Protein AF-X0UA47-F1 (afdb_monomer_lite)

Foldseek 3Di:
DPDPPDPPPPPQPDDDPLSVLLVVLVCCVPPVVVPCVVVLVVLVPDPVSVVVVVVVVVSSVCSNCVVVVPPPDD

Sequence (74 aa):
FEFEEIGGNEELGYKRPGDLHDSYAKFYWDVVSPYIQEALRYLRVTQDGKQWIANLYANVFGAEHGCHIYRTCS

pLDDT: mean 73.85, std 21.53, range [34.03, 97.88]

Organism: NCBI:txid412755

InterPro domains:
  IPR054649 Npun_R2479-like [PF28239] (1-65)

Structure (mmCIF, N/CA/C/O backbone):
data_AF-X0UA47-F1
#
_entry.id   AF-X0UA47-F1
#
loop_
_atom_site.group_PDB
_atom_site.id
_atom_site.type_symbol
_atom_site.label_atom_id
_atom_site.label_alt_id
_atom_site.label_comp_id
_atom_site.label_asym_id
_atom_site.label_entity_id
_atom_site.label_seq_id
_atom_site.pdbx_PDB_ins_code
_atom_site.Cartn_x
_atom_site.Cartn_y
_atom_site.Cartn_z
_atom_site.occupancy
_atom_site.B_iso_or_equiv
_atom_site.auth_seq_id
_atom_site.auth_comp_id
_atom_site.auth_asym_id
_atom_site.auth_atom_id
_atom_site.pdbx_PDB_model_num
ATOM 1 N N . PHE A 1 1 ? 22.478 -12.875 1.330 1.00 54.16 1 PHE A N 1
ATOM 2 C CA . PHE A 1 1 ? 21.575 -14.029 1.440 1.00 54.16 1 PHE A CA 1
ATOM 3 C C . PHE A 1 1 ? 20.186 -13.481 1.721 1.00 54.16 1 PHE A C 1
ATOM 5 O O . PHE A 1 1 ? 19.908 -13.234 2.880 1.00 54.16 1 PHE A O 1
ATOM 12 N N . GLU A 1 2 ? 19.406 -13.169 0.675 1.00 40.03 2 GLU A N 1
ATOM 13 C CA . GLU A 1 2 ? 17.940 -12.962 0.765 1.00 40.03 2 GLU A CA 1
ATOM 14 C C . GLU A 1 2 ? 17.267 -12.813 -0.622 1.00 40.03 2 GLU A C 1
ATOM 16 O O . GLU A 1 2 ? 16.363 -12.014 -0.767 1.00 40.03 2 GLU A O 1
ATOM 21 N N . PHE A 1 3 ? 17.697 -13.514 -1.680 1.00 48.53 3 PHE A N 1
ATOM 22 C CA . PHE A 1 3 ? 16.958 -13.506 -2.966 1.00 48.53 3 PHE A CA 1
ATOM 23 C C . PHE A 1 3 ? 17.130 -14.830 -3.727 1.00 48.53 3 PHE A C 1
ATOM 25 O O . PHE A 1 3 ? 17.340 -14.855 -4.934 1.00 48.53 3 PHE A O 1
ATOM 32 N N . GLU A 1 4 ? 17.054 -15.946 -3.003 1.00 45.44 4 GLU A N 1
ATOM 33 C CA . GLU A 1 4 ? 17.092 -17.303 -3.566 1.00 45.44 4 GLU A CA 1
ATOM 34 C C . GLU A 1 4 ? 15.805 -18.073 -3.241 1.00 45.44 4 GLU A C 1
ATOM 36 O O . GLU A 1 4 ? 15.867 -19.226 -2.841 1.00 45.44 4 GLU A O 1
ATOM 41 N N . GLU A 1 5 ? 14.617 -17.469 -3.370 1.00 47.78 5 GLU A N 1
ATOM 42 C CA . GLU A 1 5 ? 13.395 -18.296 -3.310 1.00 47.78 5 GLU A CA 1
ATOM 43 C C . GLU A 1 5 ? 12.140 -17.739 -3.990 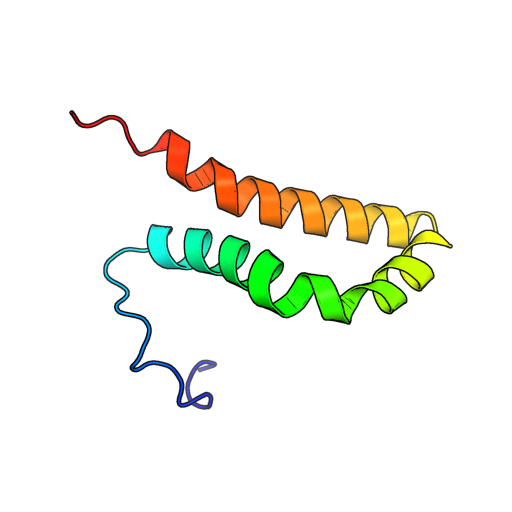1.00 47.78 5 GLU A C 1
ATOM 45 O O . GLU A 1 5 ? 11.031 -18.100 -3.617 1.00 47.78 5 GLU A O 1
ATOM 50 N N . ILE A 1 6 ? 12.254 -16.900 -5.023 1.00 48.03 6 ILE A N 1
ATOM 51 C CA . ILE A 1 6 ? 11.085 -16.645 -5.879 1.00 48.03 6 ILE A CA 1
ATOM 52 C C . ILE A 1 6 ? 11.506 -16.782 -7.336 1.00 48.03 6 ILE A C 1
ATOM 54 O O . ILE A 1 6 ? 12.041 -15.860 -7.950 1.00 48.03 6 ILE A O 1
ATOM 58 N N . GLY A 1 7 ? 11.270 -17.981 -7.873 1.00 43.53 7 GLY A N 1
ATOM 59 C CA . GLY A 1 7 ? 11.377 -18.330 -9.289 1.00 43.53 7 GLY A CA 1
ATOM 60 C C . GLY A 1 7 ? 10.358 -17.574 -10.143 1.00 43.53 7 GLY A C 1
ATOM 61 O O . GLY A 1 7 ? 9.420 -18.161 -10.668 1.00 43.53 7 GLY A O 1
ATOM 62 N N . GLY A 1 8 ? 10.551 -16.261 -10.259 1.00 43.03 8 GLY A N 1
ATOM 63 C CA . GLY A 1 8 ? 9.842 -15.355 -11.165 1.00 43.03 8 GLY A CA 1
ATOM 64 C C . GLY A 1 8 ? 10.790 -14.374 -11.863 1.00 43.03 8 GLY A C 1
ATOM 65 O O . GLY A 1 8 ? 10.350 -13.357 -12.386 1.00 43.03 8 GLY A O 1
ATOM 66 N N . ASN A 1 9 ? 12.100 -14.641 -11.842 1.00 43.09 9 ASN A N 1
ATOM 67 C CA . ASN A 1 9 ? 13.119 -13.700 -12.314 1.00 43.09 9 ASN A CA 1
ATOM 68 C C . ASN A 1 9 ? 13.422 -13.799 -13.825 1.00 43.09 9 ASN A C 1
ATOM 70 O O . ASN A 1 9 ? 14.343 -13.143 -14.298 1.00 43.09 9 ASN A O 1
ATOM 74 N N . GLU A 1 10 ? 12.676 -14.604 -14.591 1.00 44.62 10 GLU A N 1
ATOM 75 C CA . GLU A 1 10 ? 12.932 -14.799 -16.031 1.00 44.62 10 GLU A CA 1
ATOM 76 C C . GLU A 1 10 ? 12.035 -13.963 -16.963 1.00 44.62 10 GLU A C 1
ATOM 78 O O . GLU A 1 10 ? 12.344 -13.860 -18.147 1.00 44.62 10 GLU A O 1
ATOM 83 N N . GLU A 1 11 ? 10.988 -13.288 -16.466 1.00 45.94 11 GLU A N 1
ATOM 84 C CA . GLU A 1 11 ? 10.113 -12.445 -17.315 1.00 45.94 11 GLU A CA 1
ATOM 85 C C . GLU A 1 11 ? 10.394 -10.935 -17.209 1.00 45.94 11 GLU A C 1
ATOM 87 O O . GLU A 1 11 ? 9.796 -10.117 -17.906 1.00 45.94 11 GLU A O 1
ATOM 92 N N . LEU A 1 12 ? 11.338 -10.523 -16.366 1.00 48.50 12 LEU A N 1
ATOM 93 C CA . LEU A 1 12 ? 11.591 -9.107 -16.138 1.00 48.50 12 LEU A CA 1
ATOM 94 C C . LEU A 1 12 ? 13.019 -8.779 -16.577 1.00 48.50 12 LEU A C 1
ATOM 96 O O . LEU A 1 12 ? 13.985 -8.917 -15.835 1.00 48.50 12 LEU A O 1
ATOM 100 N N . GLY A 1 13 ? 13.151 -8.414 -17.854 1.00 45.50 13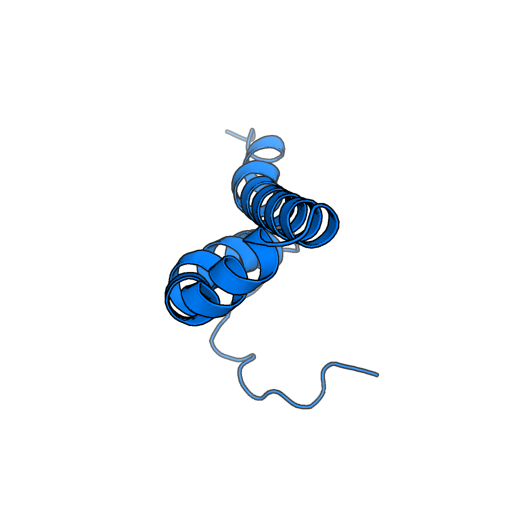 GLY A N 1
ATOM 101 C CA . GLY A 1 13 ? 14.413 -8.088 -18.522 1.00 45.50 13 GLY A CA 1
ATOM 102 C C . GLY A 1 13 ? 15.083 -6.820 -17.983 1.00 45.50 13 GLY A C 1
ATOM 103 O O . GLY A 1 13 ? 15.150 -5.803 -18.671 1.00 45.50 13 GLY A O 1
ATOM 104 N N . TYR A 1 14 ? 15.594 -6.877 -16.757 1.00 50.38 14 TYR A N 1
ATOM 105 C CA . TYR A 1 14 ? 16.181 -5.742 -16.057 1.00 50.38 14 TYR A CA 1
ATOM 106 C C . TYR A 1 14 ? 17.601 -5.440 -16.547 1.00 50.38 14 TYR A C 1
ATOM 108 O O . TYR A 1 14 ? 18.503 -6.271 -16.433 1.00 50.38 14 TYR A O 1
ATOM 116 N N . LYS A 1 15 ? 17.823 -4.227 -17.075 1.00 51.75 15 LYS A N 1
ATOM 117 C CA . LYS A 1 15 ? 19.154 -3.748 -17.497 1.00 51.75 15 LYS A CA 1
ATOM 118 C C . LYS A 1 15 ? 19.655 -2.551 -16.688 1.00 51.75 15 LYS A C 1
ATOM 120 O O . LYS A 1 15 ? 20.851 -2.265 -16.754 1.00 51.75 15 LYS A O 1
ATOM 125 N N . ARG A 1 16 ? 18.800 -1.838 -15.938 1.00 51.97 16 ARG A N 1
ATOM 126 C CA . ARG A 1 16 ? 19.200 -0.666 -15.139 1.00 51.97 16 ARG A CA 1
ATOM 127 C C . ARG A 1 16 ? 18.500 -0.604 -13.773 1.00 51.97 16 ARG A C 1
ATOM 129 O O . ARG A 1 16 ? 17.348 -1.005 -13.665 1.00 51.97 16 ARG A O 1
ATOM 136 N N . PRO A 1 17 ? 19.144 -0.019 -12.744 1.00 53.22 17 PRO A N 1
ATOM 137 C CA . PRO A 1 17 ? 18.549 0.147 -11.411 1.00 53.22 17 PRO A CA 1
ATOM 138 C C . PRO A 1 17 ? 17.266 1.000 -11.397 1.00 53.22 17 PRO A C 1
ATOM 140 O O . PRO A 1 17 ? 16.448 0.841 -10.499 1.00 53.22 17 PRO A O 1
ATOM 143 N N . GLY A 1 18 ? 17.052 1.861 -12.401 1.00 54.56 18 GLY A N 1
ATOM 144 C CA . GLY A 1 18 ? 15.798 2.608 -12.571 1.00 54.56 18 GLY A CA 1
ATOM 145 C C . GLY A 1 18 ? 14.608 1.743 -13.004 1.00 54.56 18 GLY A C 1
ATOM 146 O O . GLY A 1 18 ? 13.486 2.026 -12.597 1.00 54.56 18 GLY A O 1
ATOM 147 N N . ASP A 1 19 ? 14.849 0.645 -13.732 1.00 58.47 19 ASP A N 1
ATOM 148 C CA . ASP A 1 19 ? 13.783 -0.258 -14.190 1.00 58.47 19 ASP A CA 1
ATOM 149 C C . ASP A 1 19 ? 13.102 -0.962 -13.003 1.00 58.47 19 ASP A C 1
ATOM 151 O O . ASP A 1 19 ? 11.909 -1.243 -13.055 1.00 58.47 19 ASP A O 1
ATOM 155 N N . LEU A 1 20 ? 13.838 -1.214 -11.913 1.00 62.94 20 LEU A N 1
ATOM 156 C CA . LEU A 1 20 ? 13.303 -1.802 -10.680 1.00 62.94 20 LEU A CA 1
ATOM 157 C C . LEU A 1 20 ? 12.343 -0.839 -9.962 1.00 62.94 20 LEU A C 1
ATOM 159 O O . LEU A 1 20 ? 11.305 -1.256 -9.455 1.00 62.94 20 LEU A O 1
ATOM 163 N N . HIS A 1 21 ? 12.689 0.450 -9.945 1.00 60.44 21 HIS A N 1
ATOM 164 C CA . HIS A 1 21 ? 11.911 1.506 -9.292 1.00 60.44 21 HIS A CA 1
ATOM 165 C C . HIS A 1 21 ? 10.619 1.795 -10.066 1.00 60.44 21 HIS A C 1
ATOM 167 O O . HIS A 1 21 ? 9.538 1.809 -9.483 1.00 60.44 21 HIS A O 1
ATOM 173 N N . ASP A 1 22 ? 10.705 1.892 -11.396 1.00 64.50 22 ASP A N 1
ATOM 174 C CA . ASP A 1 22 ? 9.530 2.006 -12.270 1.00 64.50 22 ASP A CA 1
ATOM 175 C C . ASP A 1 22 ? 8.630 0.760 -12.180 1.00 64.50 22 ASP A C 1
ATOM 177 O O . ASP A 1 22 ? 7.400 0.859 -12.128 1.00 64.50 22 ASP A O 1
ATOM 181 N N . SER A 1 23 ? 9.236 -0.431 -12.102 1.00 72.62 23 SER A N 1
ATOM 182 C CA . SER A 1 23 ? 8.495 -1.686 -11.932 1.00 72.62 23 SER A CA 1
ATOM 183 C C . SER A 1 23 ? 7.784 -1.755 -10.584 1.00 72.62 23 SER A C 1
ATOM 185 O O . SER A 1 23 ? 6.700 -2.326 -10.511 1.00 72.62 23 SER A O 1
ATOM 187 N N . TYR A 1 24 ? 8.334 -1.135 -9.536 1.00 76.06 24 TYR A N 1
ATOM 188 C CA . TYR A 1 24 ? 7.699 -1.068 -8.221 1.00 76.06 24 TYR A CA 1
ATOM 189 C C . TYR A 1 24 ? 6.409 -0.233 -8.238 1.00 76.06 24 TYR A C 1
ATOM 191 O O . TYR A 1 24 ? 5.381 -0.695 -7.741 1.00 76.06 24 TYR A O 1
ATOM 199 N N . ALA A 1 25 ? 6.426 0.957 -8.852 1.00 85.50 25 ALA A N 1
ATOM 200 C CA . ALA A 1 25 ? 5.223 1.787 -8.987 1.00 85.50 25 ALA A CA 1
ATOM 201 C C . ALA A 1 25 ? 4.148 1.083 -9.826 1.00 85.50 25 ALA A C 1
ATOM 203 O O . ALA A 1 25 ? 2.983 1.008 -9.431 1.00 85.50 25 ALA A O 1
ATOM 204 N N . LYS A 1 26 ? 4.551 0.501 -10.960 1.00 84.50 26 LYS A N 1
ATOM 205 C CA . LYS A 1 26 ? 3.640 -0.236 -11.838 1.00 84.50 26 LYS A CA 1
ATOM 206 C C . LYS A 1 26 ? 3.037 -1.460 -11.144 1.00 84.50 26 LYS A C 1
ATOM 208 O O . LYS A 1 26 ? 1.825 -1.645 -11.175 1.00 84.50 26 LYS A O 1
ATOM 213 N N . PHE A 1 27 ? 3.856 -2.257 -10.460 1.00 84.88 27 PHE A N 1
ATOM 214 C CA . PHE A 1 27 ? 3.396 -3.397 -9.666 1.00 84.88 27 PHE A CA 1
ATOM 215 C C . PHE A 1 27 ? 2.414 -2.972 -8.570 1.00 84.88 27 PHE A C 1
ATOM 217 O O . PHE A 1 27 ? 1.405 -3.642 -8.342 1.00 84.88 27 PHE A O 1
ATOM 224 N N . TYR A 1 28 ? 2.669 -1.838 -7.911 1.00 88.50 28 TYR A N 1
ATOM 225 C CA . TYR A 1 28 ? 1.747 -1.309 -6.916 1.00 88.50 28 TYR A CA 1
ATOM 226 C C . TYR A 1 28 ? 0.368 -1.016 -7.519 1.00 88.50 28 TYR A C 1
ATOM 228 O O . TYR A 1 28 ? -0.639 -1.454 -6.963 1.00 88.50 28 TYR A O 1
ATOM 236 N N . TRP A 1 29 ? 0.305 -0.314 -8.651 1.00 88.50 29 TRP A N 1
ATOM 237 C CA . TRP A 1 29 ? -0.969 0.043 -9.276 1.00 88.50 29 TRP A CA 1
ATOM 238 C C . TRP A 1 29 ? -1.705 -1.161 -9.872 1.00 88.50 29 TRP A C 1
ATOM 240 O O . TRP A 1 29 ? -2.900 -1.317 -9.620 1.00 88.50 29 TRP A O 1
ATOM 250 N N . ASP A 1 30 ? -0.993 -2.016 -10.605 1.00 87.81 30 ASP A N 1
ATOM 251 C CA . ASP A 1 30 ? -1.583 -3.129 -11.355 1.00 87.81 30 ASP A CA 1
ATOM 252 C C . ASP A 1 30 ? -1.965 -4.306 -10.448 1.00 87.81 30 ASP A C 1
ATOM 254 O O . ASP A 1 30 ? -2.950 -5.001 -10.704 1.00 87.81 30 ASP A O 1
ATOM 258 N N . VAL A 1 31 ? -1.191 -4.540 -9.382 1.00 87.88 31 VAL A N 1
ATOM 259 C CA . VAL A 1 31 ? -1.337 -5.728 -8.534 1.00 87.88 31 VAL A CA 1
ATOM 260 C C . VAL A 1 31 ? -1.781 -5.357 -7.130 1.00 87.88 31 VAL A C 1
ATOM 262 O O . VAL A 1 31 ? -2.789 -5.872 -6.674 1.00 87.88 31 VAL A O 1
ATOM 265 N N . VAL A 1 32 ? -1.073 -4.480 -6.420 1.00 88.69 32 VAL A N 1
ATOM 266 C CA . VAL A 1 32 ? -1.286 -4.290 -4.969 1.00 88.69 32 VAL A CA 1
ATOM 267 C C . VAL A 1 32 ? -2.537 -3.464 -4.655 1.00 88.69 32 VAL A C 1
ATOM 269 O O . VAL A 1 32 ? -3.313 -3.827 -3.767 1.00 88.69 32 VAL A O 1
ATOM 272 N N . SER A 1 33 ? -2.748 -2.369 -5.386 1.00 93.00 33 SER A N 1
ATOM 273 C CA . SER A 1 33 ? -3.828 -1.397 -5.191 1.00 93.00 33 SER A CA 1
ATOM 274 C C . SER A 1 33 ? -5.211 -2.038 -4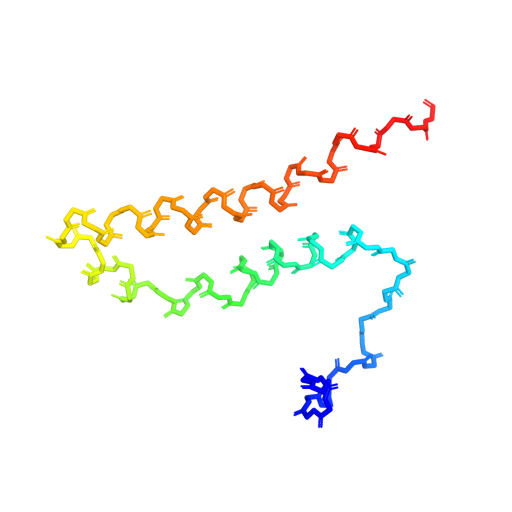.993 1.00 93.00 33 SER A C 1
ATOM 276 O O . SER A 1 33 ? -5.847 -1.733 -3.979 1.00 93.00 33 SER A O 1
ATOM 278 N N . PRO A 1 34 ? -5.697 -2.965 -5.846 1.00 94.00 34 PRO A N 1
ATOM 279 C CA . PRO A 1 34 ? -7.026 -3.554 -5.660 1.00 94.00 34 PRO A CA 1
ATOM 280 C C . PRO A 1 34 ? -7.178 -4.380 -4.370 1.00 94.00 34 PRO A C 1
ATOM 282 O O . PRO A 1 34 ? -8.282 -4.441 -3.831 1.00 94.00 34 PRO A O 1
ATOM 285 N N . TYR A 1 35 ? -6.108 -4.980 -3.835 1.00 94.25 35 TYR A N 1
ATOM 286 C CA . TYR A 1 35 ? -6.207 -5.903 -2.693 1.00 94.25 35 TYR A CA 1
ATOM 287 C C . TYR A 1 35 ? -6.042 -5.235 -1.325 1.00 94.25 35 TYR A C 1
ATOM 289 O O . TYR A 1 35 ? -6.546 -5.747 -0.327 1.00 94.25 35 TYR A O 1
ATOM 297 N N . ILE A 1 36 ? -5.368 -4.085 -1.240 1.00 94.88 36 ILE A N 1
ATOM 298 C CA . ILE A 1 36 ? -5.055 -3.454 0.057 1.00 94.88 36 ILE A CA 1
ATOM 299 C C . ILE A 1 36 ? -6.150 -2.516 0.584 1.00 94.88 36 ILE A C 1
ATOM 301 O O . ILE A 1 36 ? -5.975 -1.901 1.635 1.00 94.88 36 ILE A O 1
ATOM 305 N N . GLN A 1 37 ? -7.285 -2.394 -0.109 1.00 96.38 37 GLN A N 1
ATOM 306 C CA . GLN A 1 37 ? -8.333 -1.416 0.218 1.00 96.38 37 GLN A CA 1
ATOM 307 C C . GLN A 1 37 ? -8.862 -1.557 1.656 1.00 96.38 37 GLN A C 1
ATOM 309 O O . GLN A 1 37 ? -9.014 -0.558 2.363 1.00 96.38 37 GLN A O 1
ATOM 314 N N . GLU A 1 38 ? -9.059 -2.787 2.135 1.00 96.44 38 GLU A N 1
ATOM 315 C CA . GLU A 1 38 ? -9.489 -3.031 3.518 1.00 96.44 38 GLU A CA 1
ATOM 316 C C . GLU A 1 38 ? -8.398 -2.672 4.538 1.00 96.44 38 GLU A C 1
ATOM 318 O O . GLU A 1 38 ? -8.691 -2.069 5.571 1.00 96.44 38 GLU A O 1
ATOM 323 N N . ALA A 1 39 ? -7.126 -2.946 4.236 1.00 94.94 39 ALA A N 1
ATOM 324 C CA . ALA A 1 39 ? -6.009 -2.537 5.088 1.00 94.94 39 ALA A CA 1
ATOM 325 C C . ALA A 1 39 ? -5.912 -1.005 5.184 1.00 94.94 39 ALA A C 1
ATOM 327 O O . ALA A 1 39 ? -5.762 -0.461 6.279 1.00 94.94 39 ALA A O 1
ATOM 328 N N . LEU A 1 40 ? -6.095 -0.293 4.065 1.00 97.00 40 LEU A N 1
ATOM 329 C CA . LEU A 1 40 ? -6.173 1.170 4.055 1.00 97.00 40 LEU A CA 1
ATOM 330 C C . LEU A 1 40 ? -7.352 1.678 4.898 1.00 97.00 40 LEU A C 1
ATOM 332 O O . LEU A 1 40 ? -7.214 2.685 5.593 1.00 97.00 40 LEU A O 1
ATOM 336 N N . ARG A 1 41 ? -8.501 0.986 4.883 1.00 96.88 41 ARG A N 1
ATOM 337 C CA . ARG A 1 41 ? -9.649 1.327 5.738 1.00 96.88 41 ARG A CA 1
ATOM 338 C C . ARG A 1 41 ? -9.292 1.224 7.218 1.00 96.88 41 ARG A C 1
ATOM 340 O O . ARG A 1 41 ? -9.604 2.145 7.970 1.00 96.88 41 ARG A O 1
ATOM 347 N N . TYR A 1 42 ? -8.618 0.151 7.624 1.00 97.44 42 TYR A N 1
ATOM 348 C CA . TYR A 1 42 ? -8.179 -0.019 9.008 1.00 97.44 42 TYR A CA 1
ATOM 349 C C . TYR A 1 42 ? -7.125 1.011 9.416 1.00 97.44 42 TYR A C 1
ATOM 351 O O . TYR A 1 42 ? -7.237 1.602 10.484 1.00 97.44 42 TYR A O 1
ATOM 359 N N . LEU A 1 43 ? -6.153 1.309 8.555 1.00 97.06 43 LEU A N 1
ATOM 360 C CA . LEU A 1 43 ? -5.104 2.289 8.852 1.00 97.06 43 LEU A CA 1
ATOM 361 C C . LEU A 1 43 ? -5.640 3.724 9.006 1.00 97.06 43 LEU A C 1
ATOM 363 O O . LEU A 1 43 ? -5.049 4.535 9.711 1.00 97.06 43 LEU A O 1
ATOM 367 N N . ARG A 1 44 ? -6.795 4.061 8.422 1.00 97.25 44 ARG A N 1
ATOM 368 C CA . ARG A 1 44 ? -7.388 5.406 8.548 1.00 97.25 44 ARG A CA 1
ATOM 369 C C . ARG A 1 44 ? -7.885 5.755 9.957 1.00 97.25 44 ARG A C 1
ATOM 371 O O . ARG A 1 44 ? -8.169 6.930 10.199 1.00 97.25 44 ARG A O 1
ATOM 378 N N . VAL A 1 45 ? -8.020 4.786 10.867 1.00 97.75 45 VAL A N 1
ATOM 379 C CA . VAL A 1 45 ? -8.643 5.013 12.187 1.00 97.75 45 VAL A CA 1
ATOM 380 C C . VAL A 1 45 ? -7.701 5.653 13.212 1.00 97.75 45 VAL A C 1
ATOM 382 O O . VAL A 1 45 ? -8.177 6.321 14.125 1.00 97.75 45 VAL A O 1
ATOM 385 N N . THR A 1 46 ? -6.381 5.513 13.054 1.00 97.88 46 THR A N 1
ATOM 386 C CA . THR A 1 46 ? -5.375 6.107 13.953 1.00 97.88 46 THR A CA 1
ATOM 387 C C . THR A 1 46 ? -4.574 7.204 13.251 1.00 97.88 46 THR A C 1
ATOM 389 O O . THR A 1 46 ? -4.511 7.257 12.022 1.00 97.88 46 THR A O 1
ATOM 392 N N . GLN A 1 47 ? -3.971 8.119 14.020 1.00 97.06 47 GLN A N 1
ATOM 393 C CA . GLN A 1 47 ? -3.075 9.135 13.448 1.00 97.06 47 GLN A CA 1
ATOM 394 C C . GLN A 1 47 ? -1.843 8.487 12.816 1.00 97.06 47 GLN A C 1
ATOM 396 O O . GLN A 1 47 ? -1.511 8.806 11.676 1.00 97.06 47 GLN A O 1
ATOM 401 N N . ASP A 1 48 ? -1.248 7.512 13.503 1.00 97.38 48 ASP A N 1
ATOM 402 C CA . ASP A 1 48 ? -0.118 6.761 12.970 1.00 97.38 48 ASP A CA 1
ATOM 403 C C . ASP A 1 48 ? -0.502 6.066 11.667 1.00 97.38 48 ASP A C 1
ATOM 405 O O . ASP A 1 48 ? 0.150 6.274 10.654 1.00 97.38 48 ASP A O 1
ATOM 409 N N . GLY A 1 49 ? -1.617 5.336 11.611 1.00 97.44 49 GLY A N 1
ATOM 410 C CA . GLY A 1 49 ? -2.011 4.638 10.387 1.00 97.44 49 GLY A CA 1
ATOM 411 C C . GLY A 1 49 ? -2.215 5.576 9.185 1.00 97.44 49 GLY A C 1
ATOM 412 O O . GLY A 1 49 ? -1.841 5.227 8.065 1.00 97.44 49 GLY A O 1
ATOM 413 N N . LYS A 1 50 ? -2.681 6.814 9.398 1.00 97.69 50 LYS A N 1
ATOM 414 C CA . LYS A 1 50 ? -2.710 7.845 8.343 1.00 97.69 50 LYS A CA 1
ATOM 415 C C . LYS A 1 50 ? -1.308 8.236 7.867 1.00 97.69 50 LYS A C 1
ATOM 417 O O . LYS A 1 50 ? -1.123 8.428 6.667 1.00 97.69 50 LYS A O 1
ATOM 422 N N . GLN A 1 51 ? -0.327 8.309 8.766 1.00 97.69 51 GLN A N 1
ATOM 423 C CA . GLN A 1 51 ? 1.071 8.550 8.403 1.00 97.69 51 GLN A CA 1
ATOM 424 C C . GLN A 1 51 ? 1.647 7.399 7.569 1.00 97.69 51 GLN A C 1
ATOM 426 O O . GLN A 1 51 ? 2.353 7.642 6.592 1.00 97.69 51 GLN A O 1
ATOM 431 N N . TRP A 1 52 ? 1.305 6.151 7.893 1.00 96.62 52 TRP A N 1
ATOM 432 C CA . TRP A 1 52 ? 1.713 4.988 7.097 1.00 96.62 52 TRP A CA 1
ATOM 433 C C . TRP A 1 52 ? 1.130 5.037 5.681 1.00 96.62 52 TRP A C 1
ATOM 435 O O . TRP A 1 52 ? 1.851 4.802 4.713 1.00 96.62 52 TRP A O 1
ATOM 445 N N . ILE A 1 53 ? -0.144 5.419 5.545 1.00 97.00 53 ILE A N 1
ATOM 446 C CA . ILE A 1 53 ? -0.783 5.630 4.238 1.00 97.00 53 ILE A CA 1
ATOM 447 C C . ILE A 1 53 ? -0.067 6.739 3.452 1.00 97.00 53 ILE A C 1
ATOM 449 O O . ILE A 1 53 ? 0.210 6.571 2.266 1.00 97.00 53 ILE A O 1
ATOM 453 N N . ALA A 1 54 ? 0.248 7.864 4.099 1.00 95.44 54 ALA A N 1
ATOM 454 C CA . ALA A 1 54 ? 0.949 8.972 3.456 1.00 95.44 54 ALA A CA 1
ATOM 455 C C . ALA A 1 54 ? 2.343 8.557 2.962 1.00 95.44 54 ALA A C 1
ATOM 457 O O . ALA A 1 54 ? 2.707 8.856 1.827 1.00 95.44 54 ALA A O 1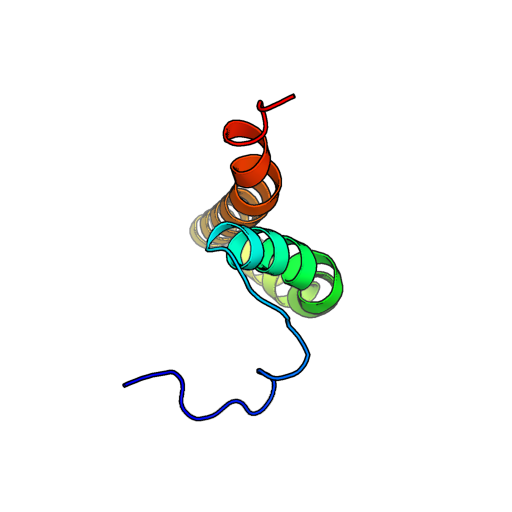
ATOM 458 N N . ASN A 1 55 ? 3.091 7.810 3.777 1.00 94.62 55 ASN A N 1
ATOM 459 C CA . ASN A 1 55 ? 4.418 7.315 3.416 1.00 94.62 55 ASN A CA 1
ATOM 460 C C . ASN A 1 55 ? 4.360 6.301 2.264 1.00 94.62 55 ASN A C 1
ATOM 462 O O . ASN A 1 55 ? 5.197 6.351 1.367 1.00 94.62 55 ASN A O 1
ATOM 466 N N . LEU A 1 56 ? 3.363 5.409 2.256 1.00 93.25 56 LEU A N 1
ATOM 467 C CA . LEU A 1 56 ? 3.136 4.474 1.152 1.00 93.25 56 LEU A CA 1
ATOM 468 C C . LEU A 1 56 ? 2.945 5.226 -0.171 1.00 93.25 56 LEU A C 1
ATOM 470 O O . LEU A 1 56 ? 3.667 4.968 -1.131 1.00 93.25 56 LEU A O 1
ATOM 474 N N . TYR A 1 57 ? 2.023 6.192 -0.209 1.00 93.25 57 TYR A N 1
ATOM 475 C CA . TYR A 1 57 ? 1.778 6.970 -1.424 1.00 93.25 57 TYR A CA 1
ATOM 476 C C . TYR A 1 57 ? 2.974 7.837 -1.823 1.00 93.25 57 TYR A C 1
ATOM 478 O O . TYR A 1 57 ? 3.264 7.941 -3.010 1.00 93.25 57 TYR A O 1
ATOM 486 N N . ALA A 1 58 ? 3.705 8.409 -0.862 1.00 90.00 58 ALA A N 1
ATOM 487 C CA . ALA A 1 58 ? 4.923 9.165 -1.146 1.00 90.00 58 ALA A CA 1
ATOM 488 C C . ALA A 1 58 ? 6.004 8.293 -1.808 1.00 90.00 58 ALA A C 1
ATOM 490 O O . ALA A 1 58 ? 6.664 8.748 -2.739 1.00 90.00 58 ALA A O 1
ATOM 491 N N . ASN A 1 59 ? 6.153 7.035 -1.379 1.00 86.38 59 ASN A N 1
ATOM 492 C CA . ASN A 1 59 ? 7.095 6.094 -1.987 1.00 86.38 59 ASN A CA 1
ATOM 493 C C . ASN A 1 59 ? 6.672 5.679 -3.400 1.00 86.38 59 ASN A C 1
ATOM 495 O O . ASN A 1 59 ? 7.505 5.684 -4.301 1.00 86.38 59 ASN A O 1
ATOM 499 N N . VAL A 1 60 ? 5.389 5.372 -3.618 1.00 88.12 60 VAL A N 1
ATOM 500 C CA . VAL A 1 60 ? 4.861 5.035 -4.955 1.00 88.12 60 VAL A CA 1
ATOM 501 C C . VAL A 1 60 ? 5.011 6.222 -5.913 1.00 88.12 60 VAL A C 1
ATOM 503 O O . VAL A 1 60 ? 5.470 6.058 -7.039 1.00 88.12 60 VAL A O 1
ATOM 506 N N . PHE A 1 61 ? 4.707 7.434 -5.450 1.00 86.19 61 PHE A N 1
ATOM 507 C CA . PHE A 1 61 ? 4.872 8.663 -6.226 1.00 86.19 61 PHE A CA 1
ATOM 508 C C . PHE A 1 61 ? 6.349 8.965 -6.523 1.00 86.19 61 PHE A C 1
ATOM 510 O O . PHE A 1 61 ? 6.717 9.281 -7.651 1.00 86.19 61 PHE A O 1
ATOM 517 N N . GLY A 1 62 ? 7.229 8.825 -5.528 1.00 85.06 62 GLY A N 1
ATOM 518 C CA . GLY A 1 62 ? 8.675 8.944 -5.722 1.00 85.06 62 GLY A CA 1
ATOM 519 C C . GLY A 1 62 ? 9.231 7.888 -6.682 1.00 85.06 62 GLY A C 1
ATOM 520 O O . GLY A 1 62 ? 10.212 8.152 -7.377 1.00 85.06 62 GLY A O 1
ATOM 521 N N . ALA A 1 63 ? 8.588 6.720 -6.753 1.00 82.38 63 ALA A N 1
ATOM 522 C CA . ALA A 1 63 ? 8.876 5.683 -7.731 1.00 82.38 63 ALA A CA 1
ATOM 523 C C . ALA A 1 63 ? 8.504 6.065 -9.159 1.00 82.38 63 ALA A C 1
ATOM 525 O O . ALA A 1 63 ? 9.348 5.993 -10.047 1.00 82.38 63 ALA A O 1
ATOM 526 N N . GLU A 1 64 ? 7.304 6.598 -9.346 1.00 79.25 64 GLU A N 1
ATOM 527 C CA . GLU A 1 64 ? 6.810 7.052 -10.645 1.00 79.25 64 GLU A CA 1
ATOM 528 C C . GLU A 1 64 ? 7.574 8.275 -11.189 1.00 79.25 64 GLU A C 1
ATOM 530 O O . GLU A 1 64 ? 7.883 8.360 -12.378 1.00 79.25 64 GLU A O 1
ATOM 535 N N . HIS A 1 65 ? 7.925 9.230 -10.322 1.00 76.62 65 HIS A N 1
ATOM 536 C CA . HIS A 1 65 ? 8.517 10.506 -10.742 1.00 76.62 65 HIS A CA 1
ATOM 537 C C . HIS A 1 65 ? 10.044 10.577 -10.611 1.00 76.62 65 HIS A C 1
ATOM 539 O O . HIS A 1 65 ? 10.676 11.408 -11.269 1.00 76.62 65 HIS A O 1
ATOM 545 N N . GLY A 1 66 ? 10.665 9.697 -9.819 1.00 63.50 66 GLY A N 1
ATOM 546 C CA . GLY A 1 66 ? 12.123 9.612 -9.681 1.00 63.50 66 GLY A CA 1
ATOM 547 C C . GLY A 1 66 ? 12.840 9.206 -10.976 1.00 63.50 66 GLY A C 1
ATOM 548 O O . GLY A 1 66 ? 13.997 9.571 -11.176 1.00 63.50 66 GLY A O 1
ATOM 549 N N . CYS A 1 67 ? 12.149 8.531 -11.901 1.00 54.12 67 CYS A N 1
ATOM 550 C CA . CYS A 1 67 ? 12.674 8.223 -13.236 1.00 54.12 67 CYS A CA 1
ATOM 551 C C . CYS A 1 67 ? 12.736 9.459 -14.160 1.00 54.12 67 CYS A C 1
ATOM 553 O O . CYS A 1 67 ? 13.547 9.513 -15.089 1.00 54.12 67 CYS A O 1
ATOM 555 N N . HIS A 1 68 ? 11.946 10.505 -13.894 1.00 50.06 68 HIS A N 1
ATOM 556 C CA . HIS A 1 68 ? 11.872 11.670 -14.782 1.00 50.06 68 HIS A CA 1
ATOM 557 C C . HIS A 1 68 ? 13.048 12.649 -14.615 1.00 50.06 68 HIS A C 1
ATOM 559 O O . HIS A 1 68 ? 13.388 13.374 -15.546 1.00 50.06 68 HIS A O 1
ATOM 565 N N . ILE A 1 69 ? 13.728 12.640 -13.464 1.00 49.09 69 ILE A N 1
ATOM 566 C CA . ILE A 1 69 ? 14.857 13.548 -13.181 1.00 49.09 69 ILE A CA 1
ATOM 567 C C . ILE A 1 69 ? 16.196 13.114 -13.808 1.00 49.09 69 ILE A C 1
ATOM 569 O O . ILE A 1 69 ? 17.133 13.906 -13.825 1.00 49.09 69 ILE A O 1
ATOM 573 N N . TYR A 1 70 ? 16.285 11.908 -14.385 1.00 45.69 70 TYR A N 1
ATOM 574 C CA . TYR A 1 70 ? 17.467 11.427 -15.126 1.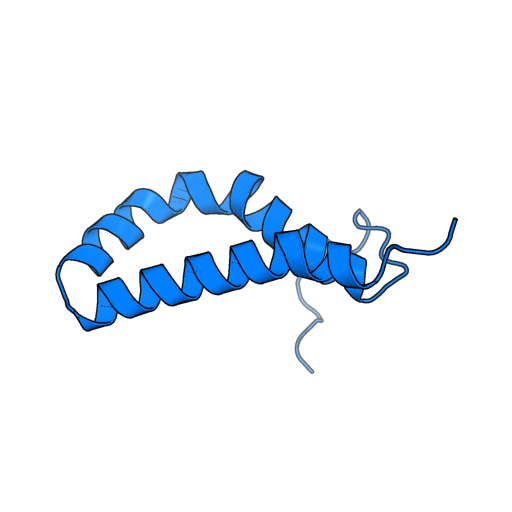00 45.69 70 TYR A CA 1
ATOM 575 C C . TYR A 1 70 ? 17.195 11.129 -16.617 1.00 45.69 70 TYR A C 1
ATOM 577 O O . TYR A 1 70 ? 18.035 10.525 -17.285 1.00 45.69 70 TYR A O 1
ATOM 585 N N . ARG A 1 71 ? 16.058 11.572 -17.181 1.00 49.75 71 ARG A N 1
ATOM 586 C CA . ARG A 1 71 ? 15.803 11.556 -18.637 1.00 49.75 71 ARG A CA 1
ATOM 587 C C . ARG A 1 71 ? 15.807 12.965 -19.238 1.00 49.75 71 ARG A C 1
ATOM 589 O O . ARG A 1 71 ? 14.792 13.446 -19.721 1.00 49.75 71 ARG A O 1
ATOM 596 N N . THR A 1 72 ? 16.979 13.582 -19.314 1.00 47.06 72 THR A N 1
ATOM 597 C CA . THR A 1 72 ? 17.294 14.510 -20.412 1.00 47.06 72 TH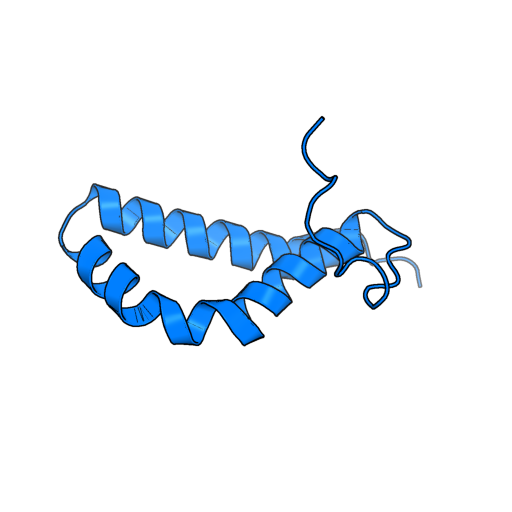R A CA 1
ATOM 598 C C . THR A 1 72 ? 18.625 14.105 -21.031 1.00 47.06 72 THR A C 1
ATOM 600 O O . THR A 1 72 ? 19.693 14.603 -20.698 1.00 47.06 72 THR A O 1
ATOM 603 N N . CYS A 1 73 ? 18.552 13.146 -21.950 1.00 43.59 73 CYS A N 1
ATOM 604 C CA . CYS A 1 73 ? 19.507 13.076 -23.045 1.00 43.59 73 CYS A CA 1
ATOM 605 C C . CYS A 1 73 ? 18.730 12.745 -24.319 1.00 43.59 73 CYS A C 1
ATOM 607 O O . CYS A 1 73 ? 18.461 11.586 -24.643 1.00 43.59 73 CYS A O 1
ATOM 609 N N . SER A 1 74 ? 18.278 13.806 -24.973 1.00 34.03 74 SER A N 1
ATOM 610 C CA . SER A 1 74 ? 18.086 13.941 -26.416 1.00 34.03 74 SER A CA 1
ATOM 611 C C . SER A 1 74 ? 18.224 15.421 -26.732 1.00 34.03 74 SER A C 1
ATOM 613 O O . SER A 1 74 ? 17.692 16.221 -25.930 1.00 34.03 74 SER A O 1
#

Secondary structure (DSSP, 8-state):
---SS---TTS----SHHHHHHHHHHHIIIIIHHHSHHHHHHHTTSHHHHHHHHHHHHHHHHHHHHTGGG----

Radius of gyration: 15.52 Å; chains: 1; bounding box: 31×33×40 Å